Protein AF-W1XFZ3-F1 (afdb_monomer_lite)

Organism: NCBI:txid408170

pLDDT: mean 82.47, std 12.35, range [38.53, 93.88]

Structure (mmCIF, N/CA/C/O backbone):
data_AF-W1XFZ3-F1
#
_entry.id   AF-W1XFZ3-F1
#
loop_
_atom_site.group_PDB
_atom_site.id
_atom_site.type_symbol
_atom_site.label_atom_id
_atom_site.label_alt_id
_atom_site.label_comp_id
_atom_site.label_asym_id
_atom_site.label_entity_id
_atom_site.label_seq_id
_atom_site.pdbx_PDB_ins_code
_atom_site.Cartn_x
_atom_site.Cartn_y
_atom_site.Cartn_z
_atom_site.occupancy
_atom_site.B_iso_or_equiv
_atom_site.auth_seq_id
_atom_site.auth_comp_id
_atom_site.auth_asym_id
_atom_site.auth_atom_id
_atom_site.pdbx_PDB_model_num
ATOM 1 N N . ILE A 1 1 ? 18.875 0.828 -6.918 1.00 57.44 1 ILE A N 1
ATOM 2 C CA . ILE A 1 1 ? 17.703 1.704 -7.169 1.00 57.44 1 ILE A CA 1
ATOM 3 C C . ILE A 1 1 ? 17.069 1.432 -8.537 1.00 57.44 1 ILE A C 1
ATOM 5 O O . ILE A 1 1 ? 15.858 1.506 -8.653 1.00 57.44 1 ILE A O 1
ATOM 9 N N . THR A 1 2 ? 17.833 1.039 -9.559 1.00 73.88 2 THR A N 1
ATOM 10 C CA . THR A 1 2 ? 17.371 0.946 -10.956 1.00 73.88 2 THR A CA 1
ATOM 11 C C . THR A 1 2 ? 16.254 -0.067 -11.231 1.00 73.88 2 THR A C 1
ATOM 13 O O . THR A 1 2 ? 15.277 0.299 -11.872 1.00 73.88 2 THR A O 1
ATOM 16 N N . LYS A 1 3 ? 16.342 -1.319 -10.758 1.00 80.38 3 LYS A N 1
ATOM 17 C CA . LYS A 1 3 ? 15.366 -2.362 -11.145 1.00 80.38 3 LYS A CA 1
ATOM 18 C C . LYS A 1 3 ? 13.943 -2.102 -10.634 1.00 80.38 3 LYS A C 1
ATOM 20 O O . LYS A 1 3 ? 13.008 -2.183 -11.413 1.00 80.38 3 LYS A O 1
ATOM 25 N N . LEU A 1 4 ? 13.803 -1.705 -9.368 1.00 81.44 4 LEU A N 1
ATOM 26 C CA . LEU A 1 4 ? 12.506 -1.396 -8.754 1.00 81.44 4 LEU A CA 1
ATOM 27 C C . LEU A 1 4 ? 11.770 -0.274 -9.503 1.00 81.44 4 LEU A C 1
ATOM 29 O O . LEU A 1 4 ? 10.584 -0.386 -9.772 1.00 81.44 4 LEU A O 1
ATOM 33 N N . VAL A 1 5 ? 12.487 0.791 -9.868 1.00 84.00 5 VAL A N 1
ATOM 34 C CA . VAL A 1 5 ? 11.911 1.932 -10.597 1.00 84.00 5 VAL A CA 1
ATOM 35 C C . VAL A 1 5 ? 11.505 1.531 -12.016 1.00 84.00 5 VAL A C 1
ATOM 37 O O . VAL A 1 5 ? 10.435 1.921 -12.476 1.00 84.00 5 VAL A O 1
ATOM 40 N N . MET A 1 6 ? 12.335 0.728 -12.696 1.00 84.75 6 MET A N 1
ATOM 41 C CA . MET A 1 6 ? 12.024 0.205 -14.034 1.00 84.75 6 MET A CA 1
ATOM 42 C C . MET A 1 6 ? 10.804 -0.717 -14.025 1.00 84.75 6 MET A C 1
ATOM 44 O O . MET A 1 6 ? 9.993 -0.656 -14.947 1.00 84.75 6 MET A O 1
ATOM 48 N N . ASP A 1 7 ? 10.680 -1.551 -12.992 1.00 85.31 7 ASP A N 1
ATOM 49 C CA . ASP A 1 7 ? 9.580 -2.497 -12.858 1.00 85.31 7 ASP A CA 1
ATOM 50 C C . ASP A 1 7 ? 8.291 -1.786 -12.402 1.00 85.31 7 ASP A C 1
ATOM 52 O O . ASP A 1 7 ? 7.228 -2.180 -12.860 1.00 85.31 7 ASP A O 1
ATOM 56 N N . LEU A 1 8 ? 8.366 -0.726 -11.577 1.00 85.31 8 LEU A N 1
ATOM 57 C CA . LEU A 1 8 ? 7.198 0.032 -11.095 1.00 85.31 8 LEU A CA 1
ATOM 58 C C . LEU A 1 8 ? 6.568 0.947 -12.157 1.00 85.31 8 LEU A C 1
ATOM 60 O O . LEU A 1 8 ? 5.355 1.129 -12.134 1.00 85.31 8 LEU A O 1
ATOM 64 N N . LYS A 1 9 ? 7.381 1.546 -13.039 1.00 87.12 9 LYS A N 1
ATOM 65 C CA . LYS A 1 9 ? 6.946 2.537 -14.045 1.00 87.12 9 LYS A CA 1
ATOM 66 C C . LYS A 1 9 ? 6.042 3.643 -13.452 1.00 87.12 9 LYS A C 1
ATOM 68 O O . LYS A 1 9 ? 4.860 3.708 -13.780 1.00 87.12 9 LYS A O 1
ATOM 73 N N . PRO A 1 10 ? 6.575 4.500 -12.560 1.00 85.75 10 PRO A N 1
ATOM 74 C CA . PRO A 1 10 ? 5.792 5.576 -11.952 1.00 85.75 10 PRO A CA 1
ATOM 75 C C . PRO A 1 10 ? 5.330 6.594 -13.008 1.00 85.75 10 PRO A C 1
ATOM 77 O O . PRO A 1 10 ? 6.130 7.023 -13.842 1.00 85.75 10 PRO A O 1
ATOM 80 N N . GLU A 1 11 ? 4.062 6.999 -12.946 1.00 86.19 11 GLU A N 1
ATOM 81 C CA . GLU A 1 11 ? 3.449 7.991 -13.848 1.00 86.19 11 GLU A CA 1
ATOM 82 C C . GLU A 1 11 ? 3.174 9.319 -13.124 1.00 86.19 11 GLU A C 1
ATOM 84 O O . GLU A 1 11 ? 3.152 10.388 -13.741 1.00 86.19 11 GLU A O 1
ATOM 89 N N . HIS A 1 12 ? 3.040 9.270 -11.796 1.00 85.25 12 HIS A N 1
ATOM 90 C CA . HIS A 1 12 ? 2.765 10.410 -10.931 1.00 85.25 12 HIS A CA 1
ATOM 91 C C . HIS A 1 12 ? 3.783 10.516 -9.791 1.00 85.25 12 HIS A C 1
ATOM 93 O O . HIS A 1 12 ? 4.459 9.555 -9.429 1.00 85.25 12 HIS A O 1
ATOM 99 N N . PHE A 1 13 ? 3.898 11.703 -9.190 1.00 83.94 13 PHE A N 1
ATOM 100 C CA . PHE A 1 13 ? 4.819 11.924 -8.068 1.00 83.94 13 PHE A CA 1
ATOM 101 C C . PHE A 1 13 ? 4.497 11.028 -6.861 1.00 83.94 13 PHE A C 1
ATOM 103 O O . PHE A 1 13 ? 5.402 10.542 -6.187 1.00 83.94 13 PHE A O 1
ATOM 110 N N . GLU A 1 14 ? 3.213 10.768 -6.625 1.00 81.00 14 GLU A N 1
ATOM 111 C CA . GLU A 1 14 ? 2.716 9.905 -5.548 1.00 81.00 14 GLU A CA 1
ATOM 112 C C . GLU A 1 14 ? 3.262 8.473 -5.654 1.00 81.00 14 GLU A C 1
ATOM 114 O O . GLU A 1 14 ? 3.531 7.836 -4.638 1.00 81.00 14 GLU A O 1
ATOM 119 N N . ASP A 1 15 ? 3.569 8.010 -6.867 1.00 81.50 15 ASP A N 1
ATOM 120 C CA . ASP A 1 15 ? 4.159 6.692 -7.120 1.00 81.50 15 ASP A CA 1
ATOM 121 C C . ASP A 1 15 ? 5.599 6.564 -6.616 1.00 81.50 15 ASP A C 1
ATOM 123 O O . ASP A 1 15 ? 6.119 5.456 -6.457 1.00 81.50 15 ASP A O 1
ATOM 127 N N . LEU A 1 16 ? 6.259 7.691 -6.337 1.00 83.94 16 LEU A N 1
ATOM 128 C CA . LEU A 1 16 ? 7.591 7.696 -5.745 1.00 83.94 16 LEU A CA 1
ATOM 129 C C . LEU A 1 16 ? 7.559 7.413 -4.241 1.00 83.94 16 LEU A C 1
ATOM 131 O O . LEU A 1 16 ? 8.563 6.963 -3.685 1.00 83.94 16 LEU A O 1
ATOM 135 N N . ILE A 1 17 ? 6.420 7.629 -3.578 1.00 84.44 17 ILE A N 1
ATOM 136 C CA .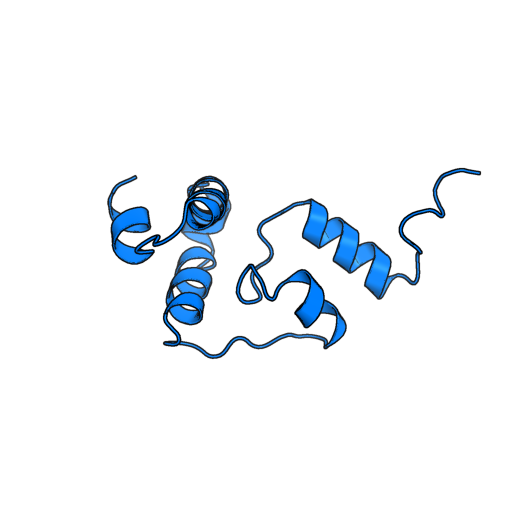 ILE A 1 17 ? 6.283 7.421 -2.134 1.00 84.44 17 ILE A CA 1
ATOM 137 C C . ILE A 1 17 ? 6.397 5.921 -1.793 1.00 84.44 17 ILE A C 1
ATOM 139 O O . ILE A 1 17 ? 7.224 5.575 -0.939 1.00 84.44 17 ILE A O 1
ATOM 143 N N . PRO A 1 18 ? 5.678 4.995 -2.470 1.00 82.25 18 PRO A N 1
ATOM 144 C CA . PRO A 1 18 ? 5.864 3.558 -2.278 1.0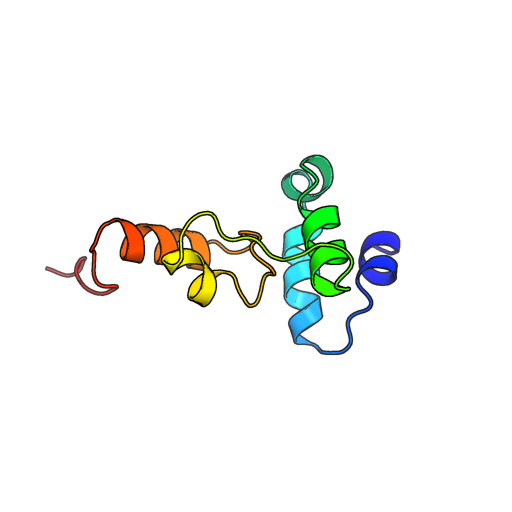0 82.25 18 PRO A CA 1
ATOM 145 C C . PRO A 1 18 ? 7.294 3.088 -2.544 1.00 82.25 18 PRO A C 1
ATOM 147 O O . PRO A 1 18 ? 7.778 2.220 -1.824 1.00 82.25 18 PRO A O 1
ATOM 150 N N . LEU A 1 19 ? 8.016 3.669 -3.514 1.00 82.50 19 LEU A N 1
ATOM 151 C CA . LEU A 1 19 ? 9.392 3.251 -3.828 1.00 82.50 19 LEU A CA 1
ATOM 152 C C . LEU A 1 19 ? 10.323 3.351 -2.616 1.00 82.50 19 LEU A C 1
ATOM 154 O O . LEU A 1 19 ? 11.125 2.448 -2.379 1.00 82.50 19 LEU A O 1
ATOM 158 N N . VAL A 1 20 ? 10.211 4.426 -1.833 1.00 81.69 20 VAL A N 1
ATOM 159 C CA . VAL A 1 20 ? 11.047 4.636 -0.640 1.00 81.69 20 VAL A CA 1
ATOM 160 C C . VAL A 1 20 ? 10.697 3.640 0.469 1.00 81.69 20 VAL A C 1
ATOM 162 O O . VAL A 1 20 ? 11.582 3.185 1.200 1.00 81.69 20 VAL A O 1
ATOM 165 N N . ALA A 1 21 ? 9.419 3.275 0.595 1.00 81.25 21 ALA A N 1
ATOM 166 C CA . ALA A 1 21 ? 8.968 2.263 1.546 1.00 81.25 21 ALA A CA 1
ATOM 167 C C . ALA A 1 21 ? 9.422 0.850 1.131 1.00 81.25 21 ALA A C 1
ATOM 169 O O . ALA A 1 21 ? 9.923 0.089 1.960 1.00 81.25 21 ALA A O 1
ATOM 170 N N . LEU A 1 22 ? 9.308 0.534 -0.160 1.00 81.81 22 LEU A N 1
ATOM 171 C CA . LEU A 1 22 ? 9.596 -0.771 -0.753 1.00 81.81 22 LEU A CA 1
ATOM 172 C C . LEU A 1 22 ? 11.096 -1.061 -0.892 1.00 81.81 22 LEU A C 1
ATOM 174 O O . LEU A 1 22 ? 11.497 -2.218 -0.826 1.00 81.81 22 LEU A O 1
ATOM 178 N N . TYR A 1 23 ? 11.954 -0.046 -1.022 1.00 80.12 23 TYR A N 1
ATOM 179 C CA . TYR A 1 23 ? 13.411 -0.217 -1.154 1.00 80.12 23 TYR A CA 1
ATOM 180 C C . TYR A 1 23 ? 14.125 -0.522 0.183 1.00 80.12 23 TYR A C 1
ATOM 182 O O . TYR A 1 23 ? 15.293 -0.184 0.381 1.00 80.12 23 TYR A O 1
ATOM 190 N N . ARG A 1 24 ? 13.434 -1.151 1.138 1.00 81.00 24 ARG A N 1
ATOM 191 C CA . ARG A 1 24 ? 13.991 -1.546 2.439 1.00 81.00 24 ARG A CA 1
ATOM 192 C C . ARG A 1 24 ? 14.264 -3.059 2.465 1.00 81.00 24 ARG A C 1
ATOM 194 O O . ARG A 1 24 ? 13.560 -3.807 1.788 1.00 81.00 24 ARG A O 1
ATOM 201 N N . PRO A 1 25 ? 15.244 -3.544 3.257 1.00 73.94 25 PRO A N 1
ATOM 202 C CA . PRO A 1 25 ? 15.615 -4.964 3.276 1.00 73.94 25 PRO A CA 1
ATOM 203 C C . PRO A 1 25 ? 14.462 -5.917 3.616 1.00 73.94 25 PRO A C 1
ATOM 205 O O . PRO A 1 25 ? 14.414 -7.017 3.081 1.00 73.94 25 PRO A O 1
ATOM 208 N N . GLY A 1 26 ? 13.525 -5.492 4.473 1.00 78.75 26 GLY A N 1
ATOM 209 C CA . GLY A 1 26 ? 12.347 -6.290 4.828 1.00 78.75 26 GLY A CA 1
ATOM 210 C C . GLY A 1 26 ? 11.431 -6.549 3.623 1.00 78.75 26 GLY A C 1
ATOM 211 O O . GLY A 1 26 ? 11.324 -7.697 3.199 1.00 78.75 26 GLY A O 1
ATOM 212 N N . PRO A 1 27 ? 10.825 -5.501 3.030 1.00 73.25 27 PRO A N 1
ATOM 213 C CA . PRO A 1 27 ? 9.942 -5.642 1.868 1.00 73.25 27 PRO A CA 1
ATOM 214 C C . PRO A 1 27 ? 10.580 -6.318 0.644 1.00 73.25 27 PRO A C 1
ATOM 216 O O . PRO A 1 27 ? 9.907 -7.065 -0.062 1.00 73.25 27 PRO A O 1
ATOM 219 N N . LEU A 1 28 ? 11.876 -6.093 0.387 1.00 74.12 28 LEU A N 1
ATOM 220 C CA . LEU A 1 28 ? 12.574 -6.703 -0.754 1.00 74.12 28 LEU A CA 1
ATOM 221 C C . LEU A 1 28 ? 12.697 -8.229 -0.643 1.00 74.12 28 LEU A C 1
ATOM 223 O O . LEU A 1 28 ? 12.738 -8.906 -1.667 1.00 74.12 28 LEU A O 1
ATOM 227 N N . GLY A 1 29 ? 12.775 -8.768 0.577 1.00 72.31 29 GLY A N 1
ATOM 228 C CA . GLY A 1 29 ? 12.941 -10.204 0.820 1.00 72.31 29 GLY A CA 1
ATOM 229 C C . GLY A 1 29 ? 11.637 -10.974 1.033 1.00 72.31 29 GLY A C 1
ATOM 230 O O . GLY A 1 29 ? 11.654 -12.200 1.003 1.00 72.31 29 GLY A O 1
ATOM 231 N N . SER A 1 30 ? 10.518 -10.282 1.259 1.00 77.31 30 SER A N 1
ATOM 232 C CA . SER A 1 30 ? 9.244 -10.899 1.649 1.00 77.31 30 SER A CA 1
ATOM 233 C C . SER A 1 30 ? 8.286 -11.177 0.487 1.00 77.31 30 SER A C 1
ATOM 235 O O . SER A 1 30 ? 7.201 -11.697 0.720 1.00 77.31 30 SER A O 1
ATOM 237 N N . GLY A 1 31 ? 8.644 -10.804 -0.747 1.00 81.75 31 GLY A N 1
ATOM 238 C CA . GLY A 1 31 ? 7.753 -10.897 -1.913 1.00 81.75 31 GLY A CA 1
ATOM 239 C C . GLY A 1 31 ? 6.765 -9.732 -2.044 1.00 81.75 31 GLY A C 1
ATOM 240 O O . GLY A 1 31 ? 6.241 -9.507 -3.127 1.00 81.75 31 GLY A O 1
ATOM 241 N N . MET A 1 32 ? 6.615 -8.897 -1.009 1.00 83.81 32 MET A N 1
ATOM 242 C CA . MET A 1 32 ? 5.681 -7.757 -0.993 1.00 83.81 32 MET A CA 1
ATOM 243 C C . MET A 1 32 ? 5.884 -6.771 -2.149 1.00 83.81 32 MET A C 1
ATOM 245 O O . MET A 1 32 ? 4.935 -6.154 -2.625 1.00 83.81 32 MET A O 1
ATOM 249 N N . VAL A 1 33 ? 7.131 -6.601 -2.593 1.00 85.12 33 VAL A N 1
ATOM 250 C CA . VAL A 1 33 ? 7.468 -5.746 -3.736 1.00 85.12 33 VAL A CA 1
ATOM 251 C C . VAL A 1 33 ? 6.887 -6.293 -5.040 1.00 85.12 33 VAL A C 1
ATOM 253 O O . VAL A 1 33 ? 6.409 -5.510 -5.857 1.00 85.12 33 VAL A O 1
ATOM 256 N N . ALA A 1 34 ? 6.941 -7.612 -5.238 1.00 86.62 34 ALA A N 1
ATOM 257 C CA . ALA A 1 34 ? 6.424 -8.254 -6.441 1.00 86.62 34 ALA A CA 1
ATOM 258 C C . ALA A 1 34 ? 4.897 -8.144 -6.483 1.00 86.62 34 ALA A C 1
ATOM 260 O O . ALA A 1 34 ? 4.374 -7.599 -7.450 1.00 86.62 34 ALA A O 1
ATOM 261 N N . ASP A 1 35 ? 4.220 -8.510 -5.390 1.00 88.88 35 ASP A N 1
ATOM 262 C CA . ASP A 1 35 ? 2.767 -8.376 -5.229 1.00 88.88 35 ASP A CA 1
ATOM 263 C C . ASP A 1 35 ? 2.285 -6.950 -5.530 1.00 88.88 35 ASP A C 1
ATOM 265 O O . ASP A 1 35 ? 1.328 -6.746 -6.275 1.00 88.88 35 ASP A O 1
ATOM 269 N N . PHE A 1 36 ? 2.966 -5.935 -4.984 1.00 89.62 36 PHE A N 1
ATOM 270 C CA . PHE A 1 36 ? 2.606 -4.537 -5.225 1.00 89.62 36 PHE A CA 1
ATOM 271 C C . PHE A 1 36 ? 2.711 -4.170 -6.710 1.00 89.62 36 PHE A C 1
ATOM 273 O O . PHE A 1 36 ? 1.807 -3.548 -7.266 1.00 89.62 36 PHE A 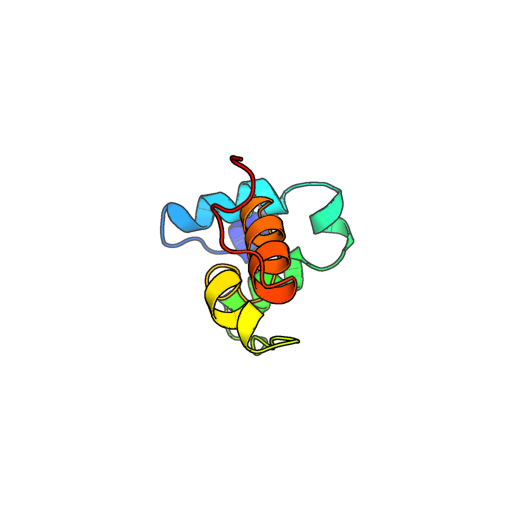O 1
ATOM 280 N N . ILE A 1 37 ? 3.818 -4.545 -7.360 1.00 89.62 37 ILE A N 1
ATOM 281 C CA . ILE A 1 37 ? 4.070 -4.229 -8.771 1.00 89.62 37 ILE A CA 1
ATOM 282 C C . ILE A 1 37 ? 3.094 -4.977 -9.682 1.00 89.62 37 ILE A C 1
ATOM 284 O O . ILE A 1 37 ? 2.594 -4.393 -10.644 1.00 89.62 37 ILE A O 1
ATOM 288 N N . ASP A 1 38 ? 2.826 -6.251 -9.414 1.00 92.19 38 ASP A N 1
ATOM 289 C CA . ASP A 1 38 ? 1.956 -7.069 -10.254 1.00 92.19 38 ASP A CA 1
ATOM 290 C C . ASP A 1 38 ? 0.489 -6.663 -10.112 1.00 92.19 38 ASP A C 1
ATOM 292 O O . ASP A 1 38 ? -0.183 -6.500 -11.133 1.00 92.19 38 ASP A O 1
ATOM 296 N N . ARG A 1 39 ? 0.015 -6.361 -8.897 1.00 92.81 39 ARG A N 1
ATOM 297 C CA . ARG A 1 39 ? -1.337 -5.819 -8.684 1.00 92.81 39 ARG A CA 1
ATOM 298 C C . ARG A 1 39 ? -1.512 -4.427 -9.283 1.00 92.81 39 ARG A C 1
ATOM 300 O O . ARG A 1 39 ? -2.518 -4.168 -9.938 1.00 92.81 39 ARG A O 1
ATOM 307 N N . ARG A 1 40 ? -0.509 -3.550 -9.156 1.00 88.94 40 ARG A N 1
ATOM 308 C CA . ARG A 1 40 ? -0.517 -2.223 -9.797 1.00 88.94 40 ARG A CA 1
ATOM 309 C C . ARG A 1 40 ? -0.658 -2.310 -11.316 1.00 88.94 40 ARG A C 1
ATOM 311 O O . ARG A 1 40 ? -1.368 -1.511 -11.915 1.00 88.94 40 ARG A O 1
ATOM 318 N N . HIS A 1 41 ? 0.018 -3.272 -11.943 1.00 90.88 41 HIS A N 1
ATOM 319 C CA . HIS A 1 41 ? -0.075 -3.505 -13.387 1.00 90.88 41 HIS A CA 1
ATOM 320 C C . HIS A 1 41 ? -1.270 -4.380 -13.797 1.00 90.88 41 HIS A C 1
ATOM 322 O O . HIS A 1 41 ? -1.378 -4.727 -14.973 1.00 90.88 41 HIS A O 1
ATOM 328 N N . GLY A 1 42 ? -2.138 -4.772 -12.859 1.00 90.25 42 GLY A N 1
ATOM 329 C CA . GLY A 1 42 ? -3.292 -5.630 -13.129 1.00 90.25 42 GLY A CA 1
ATOM 330 C C . GLY A 1 42 ? -2.935 -7.058 -13.553 1.00 90.25 42 GLY A C 1
ATOM 331 O O . GLY A 1 42 ? -3.746 -7.722 -14.192 1.00 90.25 42 GLY A O 1
ATOM 332 N N . LYS A 1 43 ? -1.723 -7.538 -13.244 1.00 92.38 43 LYS A N 1
ATOM 333 C CA . LYS A 1 43 ? -1.319 -8.936 -13.485 1.00 92.38 43 LYS A CA 1
ATOM 334 C C . LYS A 1 43 ? -1.839 -9.893 -12.414 1.00 92.38 43 LYS A C 1
ATOM 336 O O . LYS A 1 43 ? -1.905 -11.094 -12.657 1.00 92.38 43 LYS A O 1
ATOM 341 N N . GLU A 1 44 ? -2.187 -9.356 -11.251 1.00 92.31 44 GLU A N 1
ATOM 342 C CA . GLU A 1 44 ? -2.782 -10.069 -10.126 1.00 92.31 44 GLU A CA 1
ATOM 343 C C . GLU A 1 44 ? -3.984 -9.267 -9.617 1.00 92.31 44 GLU A C 1
ATOM 345 O O . GLU A 1 44 ? -3.932 -8.035 -9.555 1.00 92.31 44 GLU A O 1
ATOM 350 N N . GLU A 1 45 ? -5.072 -9.951 -9.263 1.00 91.25 45 GLU A N 1
ATOM 351 C CA . GLU A 1 45 ? -6.222 -9.297 -8.642 1.00 91.25 45 GLU A CA 1
ATOM 352 C C . GLU A 1 45 ? -5.904 -8.885 -7.201 1.00 91.25 45 GLU A C 1
ATOM 354 O O . GLU A 1 45 ? -5.288 -9.625 -6.434 1.00 91.25 45 GLU A O 1
ATOM 359 N N . VAL A 1 46 ? -6.359 -7.695 -6.807 1.00 93.06 46 VAL A N 1
ATOM 360 C CA . VAL A 1 46 ? -6.243 -7.248 -5.419 1.00 93.06 46 VAL A CA 1
ATOM 361 C C . VAL A 1 46 ? -7.308 -7.954 -4.588 1.00 93.06 46 VAL A C 1
ATOM 363 O O . VAL A 1 46 ? -8.497 -7.678 -4.722 1.00 93.06 46 VAL A O 1
ATOM 366 N N . THR A 1 47 ? -6.880 -8.842 -3.694 1.00 89.44 47 THR A N 1
ATOM 367 C CA . THR A 1 47 ? -7.773 -9.497 -2.731 1.00 89.44 47 THR A CA 1
ATOM 368 C C . THR A 1 47 ? -7.584 -8.925 -1.335 1.00 89.44 47 THR A C 1
ATOM 370 O O . THR A 1 47 ? -6.455 -8.800 -0.857 1.00 89.44 47 THR A O 1
ATOM 373 N N . TYR A 1 48 ? -8.687 -8.647 -0.644 1.00 90.62 48 TYR A N 1
ATOM 374 C CA . TYR A 1 48 ? -8.676 -8.201 0.747 1.00 90.62 48 TYR A CA 1
ATOM 375 C C . TYR A 1 48 ? -9.151 -9.321 1.670 1.00 90.62 48 TYR A C 1
ATOM 377 O O . TYR A 1 48 ? -10.174 -9.952 1.416 1.00 90.62 48 TYR A O 1
ATOM 385 N N . LEU A 1 49 ? -8.442 -9.535 2.782 1.00 87.62 49 LEU A N 1
ATOM 386 C CA . LEU A 1 49 ? -8.837 -10.523 3.797 1.00 87.62 49 LEU A CA 1
ATOM 387 C C . LEU A 1 49 ? -10.147 -10.152 4.506 1.00 87.62 49 LEU A C 1
ATOM 389 O O . LEU A 1 49 ? -10.841 -11.021 5.027 1.00 87.62 49 LEU A O 1
ATOM 393 N N . HIS A 1 50 ? -10.466 -8.859 4.554 1.00 88.75 50 HIS A N 1
ATOM 394 C CA . HIS A 1 50 ? -11.678 -8.340 5.167 1.00 88.75 50 HIS A CA 1
ATOM 395 C C . HIS A 1 50 ? -12.115 -7.048 4.453 1.00 88.75 50 HIS A C 1
ATOM 397 O O . HIS A 1 50 ? -11.241 -6.238 4.131 1.00 88.75 50 HIS A O 1
ATOM 403 N N . PRO A 1 51 ? -13.427 -6.794 4.257 1.00 90.88 51 PRO A N 1
ATOM 404 C CA . PRO A 1 51 ? -13.923 -5.599 3.556 1.00 90.88 51 PRO A CA 1
ATOM 405 C C . PRO A 1 51 ? -13.438 -4.267 4.144 1.00 90.88 51 PRO A C 1
ATOM 407 O O . PRO A 1 51 ? -13.276 -3.286 3.432 1.00 90.88 51 PRO A O 1
ATOM 410 N N . ILE A 1 52 ? -13.147 -4.231 5.447 1.00 90.19 52 ILE A N 1
ATOM 411 C CA . ILE A 1 52 ? -12.628 -3.032 6.129 1.00 90.19 52 ILE A CA 1
ATOM 412 C C . ILE A 1 52 ? -11.235 -2.608 5.646 1.00 90.19 52 ILE A C 1
ATOM 414 O O . ILE A 1 52 ? -10.845 -1.458 5.816 1.00 90.19 52 ILE A O 1
ATOM 418 N N . LEU A 1 53 ? -10.477 -3.543 5.064 1.00 92.00 53 LEU A N 1
ATOM 419 C CA . LEU A 1 53 ? -9.129 -3.290 4.570 1.00 92.00 53 LEU A CA 1
ATOM 420 C C . LEU A 1 53 ? -9.148 -2.595 3.212 1.00 92.00 53 LEU A C 1
ATOM 422 O O . LEU A 1 53 ? -8.208 -1.872 2.905 1.00 92.00 53 LEU A O 1
ATOM 426 N N . GLU A 1 54 ? -10.200 -2.787 2.415 1.00 93.31 54 GLU A N 1
ATOM 427 C CA . GLU A 1 54 ? -10.333 -2.181 1.090 1.00 93.31 54 GLU A CA 1
ATOM 428 C C . GLU A 1 54 ? -10.169 -0.653 1.123 1.00 93.31 54 GLU A C 1
ATOM 430 O O . GLU A 1 54 ? -9.256 -0.157 0.464 1.00 93.31 54 GLU A O 1
ATOM 435 N N . PRO A 1 55 ? -10.922 0.122 1.932 1.00 93.88 55 PRO A N 1
ATOM 436 C CA . PRO A 1 55 ? -10.760 1.576 1.962 1.00 93.88 55 PRO A CA 1
ATOM 437 C C . PRO A 1 55 ? -9.399 2.046 2.504 1.00 93.88 55 PRO A C 1
ATOM 439 O O . PRO A 1 55 ? -9.011 3.175 2.214 1.00 93.88 55 PRO A O 1
ATOM 442 N N . ILE A 1 56 ? -8.679 1.210 3.263 1.00 93.44 56 ILE A N 1
ATOM 443 C CA . ILE A 1 56 ? -7.386 1.547 3.891 1.00 93.44 56 ILE A CA 1
ATOM 444 C C . ILE A 1 56 ? -6.200 1.196 2.976 1.00 93.44 56 ILE A C 1
ATOM 446 O O . ILE A 1 56 ? -5.178 1.884 2.959 1.00 93.44 56 ILE A O 1
ATOM 450 N N . LEU A 1 57 ? -6.320 0.099 2.224 1.00 93.56 57 LEU A N 1
ATOM 451 C CA . LEU A 1 57 ? -5.237 -0.496 1.439 1.00 93.56 57 LEU A CA 1
ATOM 452 C C . LEU A 1 57 ? -5.455 -0.392 -0.074 1.00 93.56 57 LEU A C 1
ATOM 454 O O . LEU A 1 57 ? -4.610 -0.868 -0.831 1.00 93.56 57 LEU A O 1
ATOM 458 N N . LYS A 1 58 ? -6.562 0.197 -0.546 1.00 91.81 58 LYS A N 1
ATOM 459 C CA . LYS A 1 58 ? -6.825 0.407 -1.983 1.00 91.81 58 LYS A CA 1
ATOM 460 C C . LYS A 1 58 ? -5.675 1.105 -2.703 1.00 91.81 58 LYS A C 1
ATOM 462 O O . LYS A 1 58 ? -5.219 0.614 -3.730 1.00 91.81 58 LYS A O 1
ATOM 467 N N . ASP A 1 59 ? -5.140 2.165 -2.107 1.00 89.00 59 ASP A N 1
ATOM 468 C CA . ASP A 1 59 ? -4.107 3.001 -2.721 1.00 89.00 59 ASP A CA 1
ATOM 469 C C . ASP A 1 59 ? -2.730 2.312 -2.680 1.00 89.00 59 ASP A C 1
ATOM 471 O O . ASP A 1 59 ? -1.786 2.730 -3.346 1.00 89.00 59 ASP A O 1
ATOM 475 N N . THR A 1 60 ? -2.621 1.211 -1.927 1.00 91.06 60 THR A N 1
ATOM 476 C CA . THR A 1 60 ? -1.431 0.363 -1.854 1.00 91.06 60 THR A CA 1
ATOM 477 C C . THR A 1 60 ? -1.671 -1.056 -2.369 1.00 91.06 60 THR A C 1
ATOM 479 O O . THR A 1 60 ? -0.910 -1.969 -2.044 1.00 91.06 60 THR A O 1
ATOM 482 N N . PHE A 1 61 ? -2.719 -1.260 -3.176 1.00 91.81 61 PHE A N 1
ATOM 483 C CA . PHE A 1 61 ? -3.045 -2.539 -3.818 1.00 91.81 61 PHE A CA 1
ATOM 484 C C . PHE A 1 61 ? -3.114 -3.724 -2.835 1.00 91.81 61 PHE A C 1
ATOM 486 O O . PHE A 1 61 ? -2.624 -4.824 -3.103 1.00 91.81 61 PHE A O 1
ATOM 493 N N . GLY A 1 62 ? -3.686 -3.494 -1.650 1.00 90.19 62 GLY A N 1
ATOM 494 C CA . GLY A 1 62 ? -3.831 -4.519 -0.611 1.00 90.19 62 GLY A CA 1
ATOM 495 C C . GLY A 1 62 ? -2.558 -4.799 0.196 1.00 90.19 62 GLY A C 1
ATOM 496 O O . GLY A 1 62 ? -2.578 -5.659 1.074 1.00 90.19 62 GLY A O 1
ATOM 497 N N . VAL A 1 63 ? -1.455 -4.087 -0.058 1.00 89.81 63 VAL A N 1
ATOM 498 C CA . VAL A 1 63 ? -0.184 -4.250 0.664 1.00 89.81 63 VAL A CA 1
ATOM 499 C C . VAL A 1 63 ? -0.071 -3.203 1.770 1.00 89.81 63 VAL A C 1
ATOM 501 O O . VAL A 1 63 ? -0.238 -2.013 1.525 1.00 89.81 63 VAL A O 1
ATOM 504 N N . ILE A 1 64 ? 0.254 -3.618 2.994 1.00 89.69 64 ILE A N 1
ATOM 505 C CA . ILE A 1 64 ? 0.506 -2.689 4.105 1.00 89.69 64 ILE A CA 1
ATOM 506 C C . ILE A 1 64 ? 1.912 -2.100 3.940 1.00 89.69 64 ILE A C 1
ATOM 508 O O . ILE A 1 64 ? 2.905 -2.815 4.088 1.00 89.69 64 ILE A O 1
ATOM 512 N N . LEU A 1 65 ? 1.999 -0.803 3.637 1.00 87.00 65 LEU A N 1
ATOM 513 C CA . LEU A 1 65 ? 3.267 -0.096 3.411 1.00 87.00 65 LEU A CA 1
ATOM 514 C C . LEU A 1 65 ? 3.575 0.953 4.478 1.00 87.00 65 LEU A C 1
ATOM 516 O O . LEU A 1 65 ? 4.748 1.212 4.761 1.00 87.00 65 LEU A O 1
ATOM 520 N N . TYR A 1 66 ? 2.543 1.552 5.070 1.00 86.62 66 TYR A N 1
ATOM 521 C CA . TYR A 1 66 ? 2.685 2.689 5.976 1.00 86.62 66 TYR A CA 1
ATOM 522 C C . TYR A 1 66 ? 2.225 2.350 7.393 1.00 86.62 66 TYR A C 1
ATOM 524 O O . TYR A 1 66 ? 1.313 1.552 7.602 1.00 86.62 66 TYR A O 1
ATOM 532 N N . GLN A 1 67 ? 2.844 2.993 8.387 1.00 86.56 67 GLN A N 1
ATOM 533 C CA . GLN A 1 67 ? 2.451 2.829 9.793 1.00 86.56 67 GLN A CA 1
ATOM 534 C C . GLN A 1 67 ? 1.025 3.331 10.048 1.00 86.56 67 GLN A C 1
ATOM 536 O O . GLN A 1 67 ? 0.284 2.709 10.801 1.00 86.56 67 GLN A O 1
ATOM 541 N N 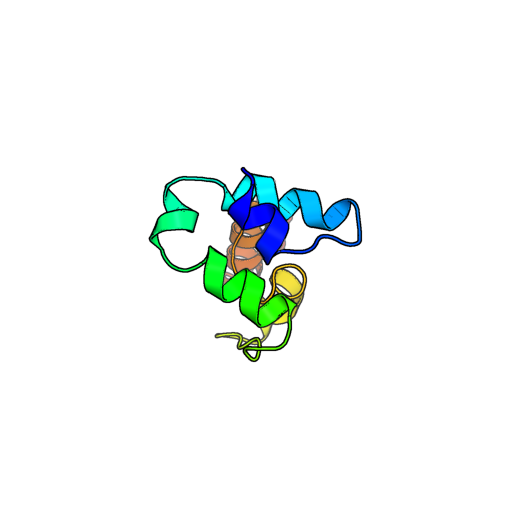. GLU A 1 68 ? 0.615 4.399 9.367 1.00 90.00 68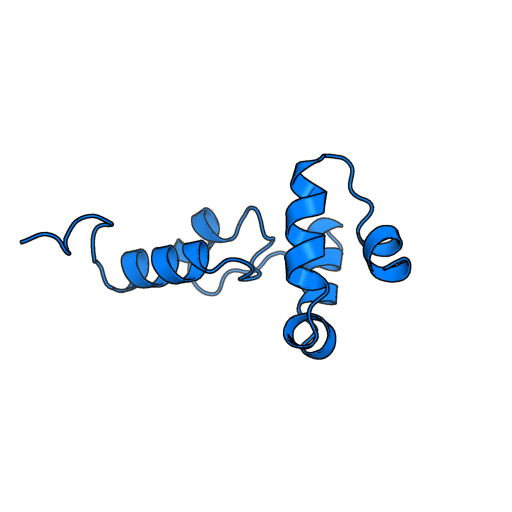 GLU A N 1
ATOM 542 C CA . GLU A 1 68 ? -0.740 4.953 9.459 1.00 90.00 68 GLU A CA 1
ATOM 543 C C . GLU A 1 68 ? -1.803 3.926 9.052 1.00 90.00 68 GLU A C 1
ATOM 545 O O . GLU A 1 68 ? -2.829 3.818 9.716 1.00 90.00 68 GLU A O 1
ATOM 550 N N . GLN A 1 69 ? -1.523 3.091 8.044 1.00 92.06 69 GLN A N 1
ATOM 551 C CA . GLN A 1 69 ? -2.424 2.007 7.644 1.00 92.06 69 GLN A CA 1
ATOM 552 C C . GLN A 1 69 ? -2.577 0.971 8.759 1.00 92.06 69 GLN A C 1
ATOM 554 O O . GLN A 1 69 ? -3.681 0.506 9.016 1.00 92.06 69 GLN A O 1
ATOM 559 N N . VAL A 1 70 ? -1.494 0.635 9.469 1.00 91.38 70 VAL A N 1
ATOM 560 C CA . VAL A 1 70 ? -1.555 -0.280 10.623 1.00 91.38 70 VAL A CA 1
ATOM 561 C C . VAL A 1 70 ? -2.430 0.310 11.728 1.00 91.38 70 VAL A C 1
ATOM 563 O O . VAL A 1 70 ? -3.273 -0.396 12.279 1.00 91.38 70 VAL A O 1
ATOM 566 N N . MET A 1 71 ? -2.275 1.604 12.020 1.00 91.19 71 MET A N 1
ATOM 567 C CA . MET A 1 71 ? -3.094 2.303 13.015 1.00 91.19 71 MET A CA 1
ATOM 568 C C . MET A 1 71 ? -4.570 2.345 12.606 1.00 91.19 71 MET A C 1
ATOM 570 O O . MET A 1 71 ? -5.438 2.043 13.422 1.00 91.19 71 MET A O 1
ATOM 574 N N . GLN A 1 72 ? -4.858 2.654 11.340 1.00 91.00 72 GLN A N 1
ATOM 575 C CA . GLN A 1 72 ? -6.216 2.659 10.794 1.00 91.00 72 GLN A CA 1
ATOM 576 C C . GLN A 1 72 ? -6.854 1.269 10.846 1.00 91.00 72 GLN A C 1
ATOM 578 O O . GLN A 1 72 ? -8.004 1.154 11.255 1.00 91.00 72 GLN A O 1
ATOM 583 N N . ILE A 1 73 ? -6.118 0.209 10.495 1.00 91.25 73 ILE A N 1
ATOM 584 C CA . ILE A 1 73 ? -6.613 -1.173 10.578 1.00 91.25 73 ILE A CA 1
ATOM 585 C C . ILE A 1 73 ? -6.912 -1.541 12.030 1.00 91.25 73 ILE A C 1
ATOM 587 O O . ILE A 1 73 ? -7.978 -2.084 12.308 1.00 91.25 73 ILE A O 1
ATOM 591 N N . ALA A 1 74 ? -5.998 -1.241 12.956 1.00 89.94 74 ALA A N 1
ATOM 592 C CA . ALA A 1 74 ? -6.182 -1.540 14.374 1.00 89.94 74 ALA A CA 1
ATOM 593 C C . ALA A 1 74 ? -7.397 -0.804 14.959 1.00 89.94 74 ALA A C 1
ATOM 595 O O . ALA A 1 74 ? -8.210 -1.419 15.643 1.00 89.94 74 ALA A O 1
ATOM 596 N N . SER A 1 75 ? -7.556 0.482 14.635 1.00 87.56 75 SER A N 1
ATOM 597 C CA . SER A 1 75 ? -8.712 1.293 15.030 1.00 87.56 75 SER A CA 1
ATOM 598 C C . SER A 1 75 ? -10.014 0.729 14.450 1.00 87.56 75 SER A C 1
ATOM 600 O O . SER A 1 75 ? -10.953 0.448 15.194 1.00 87.56 75 SER A O 1
ATOM 602 N N . ALA A 1 76 ? -10.046 0.464 13.143 1.00 86.94 76 ALA A N 1
ATOM 603 C CA . ALA A 1 76 ? -11.238 -0.004 12.449 1.00 86.94 76 ALA A CA 1
ATOM 604 C C . ALA A 1 76 ? -11.663 -1.421 12.890 1.00 86.94 76 ALA A C 1
ATOM 606 O O . ALA A 1 76 ? -12.853 -1.691 13.039 1.00 86.94 76 ALA A O 1
ATOM 607 N N . MET A 1 77 ? -10.706 -2.321 13.142 1.00 84.75 77 MET A N 1
ATOM 608 C CA . MET A 1 77 ? -10.965 -3.685 13.627 1.00 84.75 77 MET A CA 1
ATOM 609 C C . MET A 1 77 ? -11.281 -3.736 15.125 1.00 84.75 77 MET A C 1
ATOM 611 O O . MET A 1 77 ? -12.082 -4.561 15.556 1.00 84.75 77 MET A O 1
ATOM 615 N N . GLY A 1 78 ? -10.640 -2.880 15.923 1.00 79.56 78 GLY A N 1
ATOM 616 C CA . GLY A 1 78 ? -10.824 -2.815 17.372 1.00 79.56 78 GLY A CA 1
ATOM 617 C C . GLY A 1 78 ? -12.079 -2.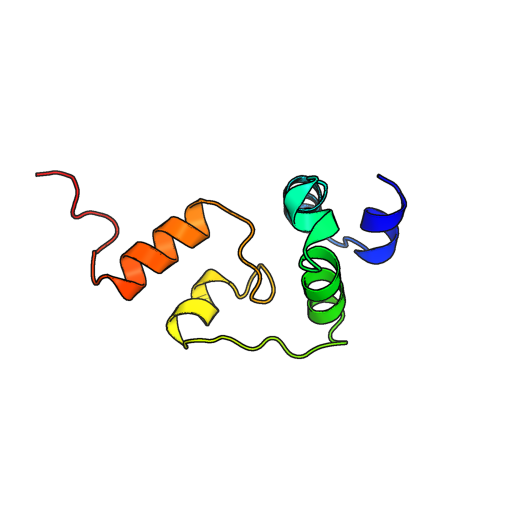059 17.808 1.00 79.56 78 GLY A C 1
ATOM 618 O O . GLY A 1 78 ? -12.376 -2.034 18.997 1.00 79.56 78 GLY A O 1
ATOM 619 N N . GLY A 1 79 ? -12.810 -1.445 16.871 1.00 64.50 79 GLY A N 1
ATOM 620 C CA . GLY A 1 79 ? -13.971 -0.606 17.174 1.00 64.50 79 GLY A CA 1
ATOM 621 C C . GLY A 1 79 ? -13.613 0.721 17.849 1.00 64.50 79 GLY A C 1
ATOM 622 O O . GLY A 1 79 ? -14.509 1.406 18.330 1.00 64.50 79 GLY A O 1
ATOM 623 N N . PHE A 1 80 ? -12.329 1.088 17.880 1.00 54.00 80 PHE A N 1
ATOM 624 C CA . PHE A 1 80 ? -11.866 2.352 18.440 1.00 54.00 80 PHE A CA 1
ATOM 625 C C . PHE A 1 80 ? -12.040 3.442 17.396 1.00 54.00 80 PHE A C 1
ATOM 627 O O . PHE A 1 80 ? -11.498 3.345 16.293 1.00 54.00 80 PHE A O 1
ATOM 634 N N . SER A 1 81 ? -12.772 4.498 17.729 1.00 53.19 81 SER A N 1
ATOM 635 C CA . SER A 1 81 ? -12.759 5.706 16.910 1.00 53.19 81 SER A CA 1
ATOM 636 C C . SER A 1 81 ? -11.361 6.345 16.968 1.00 53.19 81 SER A C 1
ATOM 638 O O . SER A 1 81 ? -10.695 6.287 18.001 1.00 53.19 81 SER A O 1
ATOM 640 N N . LEU A 1 82 ? -10.886 6.963 15.877 1.00 52.72 82 LEU A N 1
ATOM 641 C CA . LEU A 1 82 ? -9.585 7.667 15.792 1.00 52.72 82 LEU A CA 1
ATOM 642 C C . LEU A 1 82 ? -9.487 8.925 16.704 1.00 52.72 82 LEU A C 1
ATOM 644 O O . LEU A 1 82 ? -8.808 9.891 16.367 1.00 52.72 82 LEU A O 1
ATOM 648 N N . GLY A 1 83 ? -10.160 8.939 17.857 1.00 52.59 83 GLY A N 1
ATOM 649 C CA . GLY A 1 83 ? -10.193 10.043 18.817 1.00 52.59 83 GLY A CA 1
ATOM 650 C C . GLY A 1 83 ? -10.452 9.647 20.277 1.00 52.59 83 GLY A C 1
ATOM 651 O O . GLY A 1 83 ? -10.642 10.544 21.091 1.00 52.59 83 GLY A O 1
ATOM 652 N N . GLU A 1 84 ? -10.465 8.358 20.637 1.00 50.38 84 GLU A N 1
ATOM 653 C CA . GLU A 1 84 ? -10.798 7.917 22.009 1.00 50.38 84 GLU A CA 1
ATOM 654 C C . GLU A 1 84 ? -9.621 7.861 23.001 1.00 50.38 84 GLU A C 1
ATOM 656 O O . GLU A 1 84 ? -9.853 7.643 24.184 1.00 50.38 84 GLU A O 1
ATOM 661 N N . ASP A 1 85 ? -8.384 8.146 22.577 1.00 51.34 85 ASP A N 1
ATOM 662 C CA . ASP A 1 85 ? -7.198 8.161 23.461 1.00 51.34 85 ASP A CA 1
ATOM 663 C C . ASP A 1 85 ? -6.844 9.564 24.010 1.00 51.34 85 ASP A C 1
ATOM 665 O O . ASP A 1 85 ? -5.684 9.889 24.273 1.00 51.34 85 ASP A O 1
ATOM 669 N N . VAL A 1 86 ? -7.850 10.425 24.209 1.00 43.72 86 VAL A N 1
ATOM 670 C CA . VAL A 1 86 ? -7.700 11.671 24.984 1.00 43.72 86 VAL A CA 1
ATOM 671 C C . VAL A 1 86 ? -8.860 11.814 25.971 1.00 43.72 86 VAL A C 1
ATOM 673 O O . VAL A 1 86 ? -9.782 12.599 25.755 1.00 43.72 86 VAL A O 1
ATOM 676 N N . THR A 1 87 ? -8.835 11.059 27.069 1.00 38.53 87 THR A N 1
ATOM 677 C CA . THR A 1 87 ? -9.508 11.411 28.335 1.00 38.53 87 THR A CA 1
ATOM 678 C C . THR A 1 87 ? -8.739 10.819 29.507 1.00 38.53 87 THR A C 1
ATOM 680 O O . THR A 1 87 ? -8.357 9.633 29.421 1.00 38.53 87 THR A O 1
#

Secondary structure (DSSP, 8-state):
-HHHHHHH---SGGGHHHHHHHTSHHHHHSSHHHHHHHHHTTSS----SSGGGHHHHGGGTT----HHHHHHHHHHHHT--TT-S--

InterPro domains:
  IPR004805 Error-prone DNA polymerase/DNA polymerase III subunit alpha DnaE/PolC [PTHR32294] (2-84)
  IPR040982 DNA polymerase III alpha subunit finger domain [PF17657] (2-84)

Sequence (87 aa):
ITKLVMDLKPEHFEDLIPLVALYRPGPLGSGMVADFIDRRHGKEEVTYLHPILEPILKDTFGVILYQEQVMQIASAMGGFSLGEDVT

Radius of gyration: 14.6 Å; chains: 1; bounding box: 32×23×42 Å

Foldseek 3Di:
DPPLCVLQVDPDPVSVVLVVLCPDPVNVPPCVSVQQSCLSVVVDQQDEPDPQLCVLCVVSSNGDRDPVSVVSCCCSVVVNDPPPPPD